Protein 1B9O (pdb70)

Sequence (123 aa):
KQFTKCELSQLLKDIDGYGGIALPELICTMFHTSGYDTQAIVENDESTEYGLFQISNKLWCKSSQVPQSRNICDISCDKFLDDDITDDIMCAKKILDIKGIDYWLAHKALCTEKLEQWLCEKL

Structure (mmCIF, N/CA/C/O backbone):
data_1B9O
#
_entry.id   1B9O
#
_cell.length_a   33.190
_cell.length_b   49.550
_cell.length_c   64.200
_cell.angle_alpha   90.00
_cell.angle_beta   90.00
_cell.angle_gamma   90.00
#
_symmetry.space_group_name_H-M   'P 21 21 21'
#
loop_
_entity.id
_entity.type
_entity.pdbx_description
1 polymer 'PROTEIN (ALPHA-LACTALBUMIN)'
2 non-polymer 'CALCIUM ION'
3 water water
#
loop_
_atom_site.group_PDB
_atom_site.id
_atom_site.type_symbol
_atom_site.label_atom_id
_atom_site.label_alt_id
_atom_site.label_comp_id
_atom_site.label_asym_id
_atom_site.label_entity_id
_atom_site.label_seq_id
_atom_site.pdbx_PDB_ins_code
_atom_site.Cartn_x
_atom_site.Cartn_y
_atom_site.Cartn_z
_atom_site.occupancy
_atom_site.B_iso_or_equiv
_atom_site.auth_seq_id
_atom_site.auth_comp_id
_atom_site.auth_asym_id
_atom_site.auth_atom_id
_atom_site.pdbx_PDB_model_num
ATOM 1 N N . LYS A 1 1 ? 7.948 29.274 40.161 1.00 25.02 1 LYS A N 1
ATOM 2 C CA . LYS A 1 1 ? 7.192 28.350 40.986 1.00 24.40 1 LYS A CA 1
ATOM 3 C C . LYS A 1 1 ? 7.088 27.030 40.174 1.00 20.08 1 LYS A C 1
ATOM 4 O O . LYS A 1 1 ? 6.877 27.105 38.973 1.00 21.26 1 LYS A O 1
ATOM 10 N N . GLN A 1 2 ? 7.196 25.962 40.888 1.00 23.26 2 GLN A N 1
ATOM 11 C CA . GLN A 1 2 ? 7.089 24.609 40.244 1.00 24.96 2 GLN A CA 1
ATOM 12 C C . GLN A 1 2 ? 5.751 24.025 40.770 1.00 22.87 2 GLN A C 1
ATOM 13 O O . GLN A 1 2 ? 5.702 23.757 41.964 1.00 30.36 2 GLN A O 1
ATOM 24 N N . PHE A 1 3 ? 4.762 23.889 39.928 1.00 17.10 3 PHE A N 1
ATOM 25 C CA . PHE A 1 3 ? 3.456 23.373 40.344 1.00 17.12 3 PHE A CA 1
ATOM 26 C C . PHE A 1 3 ? 3.509 21.836 40.367 1.00 17.76 3 PHE A C 1
ATOM 27 O O . PHE A 1 3 ? 4.304 21.231 39.666 1.00 18.97 3 PHE A O 1
ATOM 35 N N . THR A 1 4 ? 2.611 21.254 41.110 1.00 18.70 4 THR A N 1
ATOM 36 C CA . THR A 1 4 ? 2.313 19.845 41.007 1.00 18.94 4 THR A CA 1
ATOM 37 C C . THR A 1 4 ? 1.179 19.675 39.983 1.00 18.72 4 THR A C 1
ATOM 38 O O . THR A 1 4 ? 0.470 20.597 39.628 1.00 18.74 4 THR A O 1
ATOM 42 N N . LYS A 1 5 ? 1.061 18.442 39.522 1.00 20.50 5 LYS A N 1
ATOM 43 C CA . LYS A 1 5 ? 0.010 18.097 38.613 1.00 20.58 5 LYS A CA 1
ATOM 44 C C . LYS A 1 5 ? -1.350 18.462 39.159 1.00 19.55 5 LYS A C 1
ATOM 45 O O . LYS A 1 5 ? -2.187 19.033 38.438 1.00 21.05 5 LYS A O 1
ATOM 51 N N . CYS A 1 6 ? -1.600 18.146 40.435 1.00 20.45 6 CYS A N 1
ATOM 52 C CA . CYS A 1 6 ? -2.945 18.436 40.978 1.00 21.17 6 CYS A CA 1
ATOM 53 C C . CYS A 1 6 ? -3.177 19.921 41.154 1.00 21.15 6 CYS A C 1
ATOM 54 O O . CYS A 1 6 ? -4.308 20.420 41.020 1.00 23.33 6 CYS A O 1
ATOM 57 N N . GLU A 1 7 ? -2.122 20.668 41.495 1.00 19.63 7 GLU A N 1
ATOM 58 C CA . GLU A 1 7 ? -2.278 22.113 41.583 1.00 21.93 7 GLU A CA 1
ATOM 59 C C . GLU A 1 7 ? -2.696 22.730 40.248 1.00 22.73 7 GLU A C 1
ATOM 60 O O . GLU A 1 7 ? -3.534 23.625 40.170 1.00 23.06 7 GLU A O 1
ATOM 71 N N . LEU A 1 8 ? -2.019 22.290 39.187 1.00 22.30 8 LEU A N 1
ATOM 72 C CA . LEU A 1 8 ? -2.336 22.909 37.868 1.00 26.86 8 LEU A CA 1
ATOM 73 C C . LEU A 1 8 ? -3.730 22.495 37.433 1.00 27.09 8 LEU A C 1
ATOM 74 O O . LEU A 1 8 ? -4.452 23.206 36.775 1.00 28.17 8 LEU A O 1
ATOM 79 N N . SER A 1 9 ? -4.077 21.212 37.758 1.00 26.90 9 SER A N 1
ATOM 80 C CA . SER A 1 9 ? -5.401 20.750 37.411 1.00 29.36 9 SER A CA 1
ATOM 81 C C . SER A 1 9 ? -6.480 21.640 37.987 1.00 29.57 9 SER A C 1
ATOM 82 O O . SER A 1 9 ? -7.437 21.957 37.298 1.00 34.96 9 SER A O 1
ATOM 87 N N . GLN A 1 10 ? -6.296 22.080 39.229 1.00 27.09 10 GLN A N 1
ATOM 88 C CA . GLN A 1 10 ? -7.242 23.010 39.845 1.00 28.37 10 GLN A CA 1
ATOM 89 C C . GLN A 1 10 ? -7.217 24.357 39.178 1.00 27.66 10 GLN A C 1
ATOM 90 O O . GLN A 1 10 ? -8.243 25.036 38.959 1.00 30.17 10 GLN A O 1
ATOM 96 N N . LEU A 1 11 ? -6.009 24.835 38.832 1.00 27.04 11 LEU A N 1
ATOM 97 C CA . LEU A 1 11 ? -5.954 26.151 38.229 1.00 28.15 11 LEU A CA 1
ATOM 98 C C . LEU A 1 11 ? -6.523 26.164 36.820 1.00 28.71 11 LEU A C 1
ATOM 99 O O . LEU A 1 11 ? -7.028 27.213 36.401 1.00 33.58 11 LEU A O 1
ATOM 104 N N . LEU A 1 12 ? -6.317 25.082 36.096 1.00 27.67 12 LEU A N 1
ATOM 105 C CA . LEU A 1 12 ? -6.683 25.035 34.693 1.00 28.18 12 LEU A CA 1
ATOM 106 C C . LEU A 1 12 ? -8.037 24.403 34.452 1.00 29.77 12 LEU A C 1
ATOM 107 O O . LEU A 1 12 ? -8.401 24.187 33.298 1.00 25.88 12 LEU A O 1
ATOM 112 N N . LYS A 1 13 ? -8.748 24.057 35.517 1.00 32.57 13 LYS A N 1
ATOM 113 C CA . LYS A 1 13 ? -9.994 23.307 35.361 1.00 37.20 13 LYS A CA 1
ATOM 114 C C . LYS A 1 13 ? -10.900 23.947 34.347 1.00 36.17 13 LYS A C 1
ATOM 115 O O . LYS A 1 13 ? -11.606 23.323 33.578 1.00 35.32 13 LYS A O 1
ATOM 121 N N . ASP A 1 14 ? -10.949 25.294 34.354 1.00 37.97 14 ASP A N 1
ATOM 122 C CA . ASP A 1 14 ? -11.934 25.941 33.500 1.00 38.62 14 ASP A CA 1
ATOM 123 C C . ASP A 1 14 ? -11.534 26.004 32.052 1.00 37.72 14 ASP A C 1
ATOM 124 O O . ASP A 1 14 ? -12.304 26.368 31.166 1.00 39.17 14 ASP A O 1
ATOM 129 N N . ILE A 1 15 ? -10.249 25.703 31.752 1.00 30.39 15 ILE A N 1
ATOM 130 C CA . ILE A 1 15 ? -9.878 25.703 30.365 1.00 31.19 15 ILE A CA 1
ATOM 131 C C . ILE A 1 15 ? -10.103 24.388 29.684 1.00 27.97 15 ILE A C 1
ATOM 132 O O . ILE A 1 15 ? -9.902 24.253 28.479 1.00 28.75 15 ILE A O 1
ATOM 137 N N . ASP A 1 16 ? -10.555 23.387 30.451 1.00 28.20 16 ASP A N 1
ATOM 138 C CA . ASP A 1 16 ? -10.851 22.075 29.857 1.00 29.92 16 ASP A CA 1
ATOM 139 C C . ASP A 1 16 ? -11.886 22.282 28.725 1.00 29.12 16 ASP A C 1
ATOM 140 O O . ASP A 1 16 ? -12.919 22.895 28.974 1.00 32.18 16 ASP A O 1
ATOM 145 N N . GLY A 1 17 ? -11.529 21.805 27.564 1.00 27.93 17 GLY A N 1
ATOM 146 C CA . GLY A 1 17 ? -12.264 21.811 26.339 1.00 29.95 17 GLY A CA 1
ATOM 147 C C . GLY A 1 17 ? -12.007 23.003 25.460 1.00 27.94 17 GLY A C 1
ATOM 148 O O . GLY A 1 17 ? -12.476 23.100 24.323 1.00 33.62 17 GLY A O 1
ATOM 149 N N . TYR A 1 18 ? -11.254 23.983 25.983 1.00 27.06 18 TYR A N 1
ATOM 150 C CA . TYR A 1 18 ? -10.979 25.166 25.162 1.00 25.74 18 TYR A CA 1
ATOM 151 C C . TYR A 1 18 ? -10.252 24.753 23.896 1.00 26.43 18 TYR A C 1
ATOM 152 O O . TYR A 1 18 ? -9.290 23.994 23.935 1.00 25.16 18 TYR A O 1
ATOM 161 N N . GLY A 1 19 ? -10.720 25.211 22.748 1.00 27.07 19 GLY A N 1
ATOM 162 C CA . GLY A 1 19 ? -10.112 24.808 21.493 1.00 30.37 19 GLY A CA 1
ATOM 163 C C . GLY A 1 19 ? -10.213 23.323 21.240 1.00 31.22 19 GLY A C 1
ATOM 164 O O . GLY A 1 19 ? -9.466 22.786 20.415 1.00 33.71 19 GLY A O 1
ATOM 165 N N . GLY A 1 20 ? -11.073 22.613 21.976 1.00 32.82 20 GLY A N 1
ATOM 166 C CA . GLY A 1 20 ? -11.243 21.183 21.778 1.00 30.97 20 GLY A CA 1
ATOM 167 C C . GLY A 1 20 ? -10.128 20.353 22.377 1.00 29.00 20 GLY A C 1
ATOM 168 O O . GLY A 1 20 ? -9.945 19.203 22.046 1.00 34.62 20 GLY A O 1
ATOM 169 N N . ILE A 1 21 ? -9.374 20.965 23.300 1.00 28.41 21 ILE A N 1
ATOM 170 C CA . ILE A 1 21 ? -8.325 20.225 23.995 1.00 27.51 21 ILE A CA 1
ATOM 171 C C . ILE A 1 21 ? -8.773 19.842 25.394 1.00 25.58 21 ILE A C 1
ATOM 172 O O . ILE A 1 21 ? -9.226 20.703 26.162 1.00 32.62 21 ILE A O 1
ATOM 177 N N . ALA A 1 22 ? -8.655 18.580 25.743 1.00 24.29 22 ALA A N 1
ATOM 178 C CA . ALA A 1 22 ? -9.033 18.092 27.070 1.00 23.45 22 ALA A CA 1
ATOM 179 C C . ALA A 1 22 ? -7.950 18.443 28.085 1.00 23.51 22 ALA A C 1
ATOM 180 O O . ALA A 1 22 ? -6.748 18.433 27.762 1.00 21.46 22 ALA A O 1
ATOM 182 N N . LEU A 1 23 ? -8.359 18.697 29.314 1.00 21.39 23 LEU A N 1
ATOM 183 C CA . LEU A 1 23 ? -7.449 19.017 30.387 1.00 19.96 23 LEU A CA 1
ATOM 184 C C . LEU A 1 23 ? -6.265 18.112 30.485 1.00 19.24 23 LEU A C 1
ATOM 185 O O . LEU A 1 23 ? -5.100 18.523 30.550 1.00 18.60 23 LEU A O 1
ATOM 190 N N . PRO A 1 24 ? -6.459 16.772 30.482 1.00 19.19 24 PRO A N 1
ATOM 191 C CA . PRO A 1 24 ? -5.299 15.891 30.590 1.00 18.13 24 PRO A CA 1
ATOM 192 C C . PRO A 1 24 ? -4.301 16.054 29.487 1.00 17.17 24 PRO A C 1
ATOM 193 O O . PRO A 1 24 ? -3.093 15.914 29.660 1.00 16.99 24 PRO A O 1
ATOM 197 N N . GLU A 1 25 ? -4.817 16.336 28.282 1.00 17.55 25 GLU A N 1
ATOM 198 C CA . GLU A 1 25 ? -3.904 16.554 27.155 1.00 16.84 25 GLU A CA 1
ATOM 199 C C . G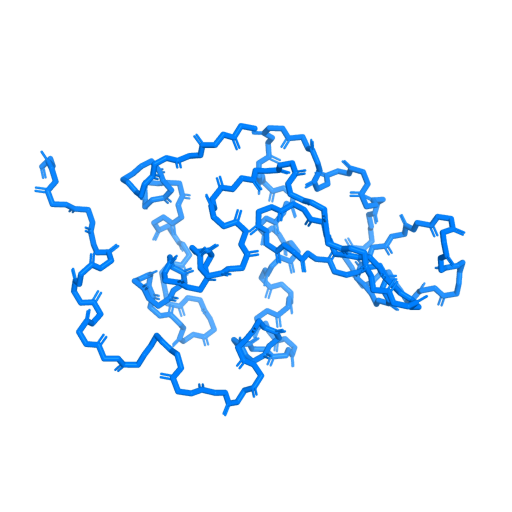LU A 1 25 ? -3.049 17.781 27.402 1.00 16.58 25 GLU A C 1
ATOM 200 O O . GLU A 1 25 ? -1.836 17.806 27.069 1.00 16.78 25 GLU A O 1
ATOM 206 N N . LEU A 1 26 ? -3.648 18.836 27.948 1.00 16.28 26 LEU A N 1
ATOM 207 C CA . LEU A 1 26 ? -2.897 20.073 28.214 1.00 16.66 26 LEU A CA 1
ATOM 208 C C . LEU A 1 26 ? -1.860 19.890 29.311 1.00 15.94 26 LEU A C 1
ATOM 209 O O . LEU A 1 26 ? -0.746 20.374 29.269 1.00 15.74 26 LEU A O 1
ATOM 214 N N . ILE A 1 27 ? -2.252 19.137 30.356 1.00 14.76 27 ILE A N 1
ATOM 215 C CA . ILE A 1 27 ? -1.317 18.889 31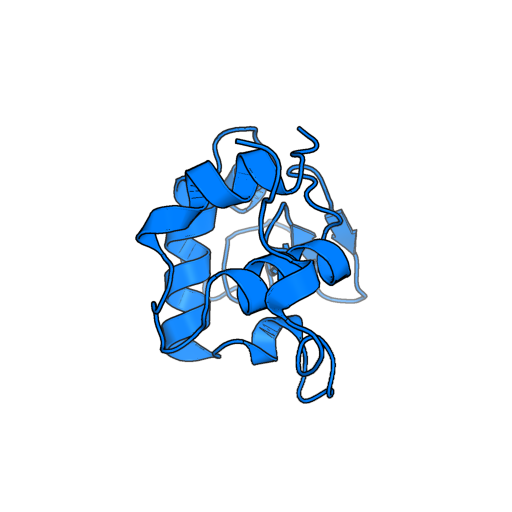.449 1.00 15.19 27 ILE A CA 1
ATOM 216 C C . ILE A 1 27 ? -0.130 18.062 30.968 1.00 13.90 27 ILE A C 1
ATOM 217 O O . ILE A 1 27 ? 1.014 18.364 31.259 1.00 14.36 27 ILE A O 1
ATOM 226 N N . CYS A 1 28 ? -0.426 17.047 30.175 1.00 13.92 28 CYS A N 1
ATOM 227 C CA . CYS A 1 28 ? 0.612 16.288 29.518 1.00 14.10 28 CYS A CA 1
ATOM 228 C C . CYS A 1 28 ? 1.573 17.192 28.759 1.00 13.28 28 CYS A C 1
ATOM 229 O O . CYS A 1 28 ? 2.787 17.069 28.822 1.00 13.99 28 CYS A O 1
ATOM 232 N N . THR A 1 29 ? 0.989 18.079 27.959 1.00 13.42 29 THR A N 1
ATOM 233 C CA . THR A 1 29 ? 1.758 18.988 27.137 1.00 14.92 29 THR A CA 1
ATOM 234 C C . THR A 1 29 ? 2.663 19.862 27.983 1.00 14.60 29 THR A C 1
ATOM 235 O O . THR A 1 29 ? 3.855 20.057 27.690 1.00 15.86 29 THR A O 1
ATOM 239 N N . MET A 1 30 ? 2.131 20.400 29.089 1.00 15.00 30 MET A N 1
ATOM 240 C CA . MET A 1 30 ? 2.926 21.261 29.948 1.00 14.62 30 MET A CA 1
ATOM 241 C C . MET A 1 30 ? 4.072 20.519 30.607 1.00 14.24 30 MET A C 1
ATOM 242 O O . MET A 1 30 ? 5.164 21.040 30.797 1.00 16.49 30 MET A O 1
ATOM 251 N N . PHE A 1 31 ? 3.795 19.254 30.993 1.00 13.57 31 PHE A N 1
ATOM 252 C CA . PHE A 1 31 ? 4.870 18.477 31.591 1.00 13.58 31 PHE A CA 1
ATOM 253 C C . PHE A 1 31 ? 6.034 18.346 30.649 1.00 13.94 31 PHE A C 1
ATOM 254 O O . PHE A 1 31 ? 7.193 18.544 30.989 1.00 15.35 31 PHE A O 1
ATOM 262 N N . HIS A 1 32 ? 5.728 17.935 29.411 1.00 14.72 32 HIS A N 1
ATOM 263 C CA . HIS A 1 32 ? 6.764 17.760 28.421 1.00 16.08 32 HIS A CA 1
ATOM 264 C C . HIS A 1 32 ? 7.547 19.007 28.096 1.00 17.83 32 HIS A C 1
ATOM 265 O O . HIS A 1 32 ? 8.721 18.960 27.749 1.00 25.47 32 HIS A O 1
ATOM 272 N N . THR A 1 33 ? 6.891 20.157 28.173 1.00 16.56 33 THR A N 1
ATOM 273 C CA . THR A 1 33 ? 7.523 21.363 27.677 1.00 18.81 33 THR A CA 1
ATOM 274 C C . THR A 1 33 ? 8.144 22.219 28.733 1.00 17.66 33 THR A C 1
ATOM 275 O O . THR A 1 33 ? 9.183 22.803 28.482 1.00 20.81 33 THR A O 1
ATOM 279 N N . SER A 1 34 ? 7.531 22.384 29.887 1.00 15.03 34 SER A N 1
ATOM 280 C CA . SER A 1 34 ? 8.123 23.180 30.915 1.00 14.89 34 SER A CA 1
ATOM 281 C C . SER A 1 34 ? 8.334 22.436 32.215 1.00 14.35 34 SER A C 1
ATOM 282 O O . SER A 1 34 ? 8.889 23.015 33.135 1.00 14.99 34 SER A O 1
ATOM 285 N N . GLY A 1 35 ? 7.847 21.216 32.329 1.00 14.92 35 GLY A N 1
ATOM 286 C CA . GLY A 1 35 ? 7.926 20.518 33.613 1.00 16.28 35 GLY A CA 1
ATOM 287 C C . GLY A 1 35 ? 7.137 21.239 34.710 1.00 14.84 35 GLY A C 1
ATOM 288 O O . GLY A 1 35 ? 7.450 21.046 35.882 1.00 18.29 35 GLY A O 1
ATOM 289 N N . TYR A 1 36 ? 6.151 22.026 34.348 1.00 13.98 36 TYR A N 1
ATOM 290 C CA . TYR A 1 36 ? 5.273 22.739 35.261 1.00 13.85 36 TYR A CA 1
ATOM 291 C C . TYR A 1 36 ? 5.994 23.892 35.972 1.00 14.59 36 TYR A C 1
ATOM 292 O O . TYR A 1 36 ? 5.564 24.304 37.050 1.00 15.99 36 TYR A O 1
ATOM 301 N N . ASP A 1 37 ? 7.023 24.427 35.369 1.00 14.53 37 ASP A N 1
ATOM 302 C CA . ASP A 1 37 ? 7.824 25.480 36.017 1.00 14.18 37 ASP A CA 1
ATOM 303 C C . ASP A 1 37 ? 7.571 26.832 35.333 1.00 14.36 37 ASP A C 1
ATOM 304 O O . ASP A 1 37 ? 7.758 26.998 34.153 1.00 14.95 37 ASP A O 1
ATOM 309 N N . THR A 1 38 ? 7.118 27.803 36.149 1.00 13.17 38 THR A N 1
ATOM 310 C CA . THR A 1 38 ? 6.802 29.104 35.674 1.00 14.28 38 THR A CA 1
ATOM 311 C C . THR A 1 38 ? 8.017 29.877 35.205 1.00 14.20 38 THR A C 1
ATOM 312 O O . THR A 1 38 ? 7.840 30.911 34.530 1.00 16.03 38 THR A O 1
ATOM 316 N N . GLN A 1 39 ? 9.193 29.491 35.616 1.00 14.41 39 GLN A N 1
ATOM 317 C CA . GLN A 1 39 ? 10.432 30.174 35.317 1.00 16.67 39 GLN A CA 1
ATOM 318 C C . GLN A 1 39 ? 11.240 29.522 34.236 1.00 15.40 39 GLN A C 1
ATOM 319 O O . GLN A 1 39 ? 12.393 29.858 33.999 1.00 18.25 39 GLN A O 1
ATOM 330 N N . ALA A 1 40 ? 10.661 28.527 33.566 1.00 15.01 40 ALA A N 1
ATOM 331 C CA . ALA A 1 40 ? 11.401 27.822 32.532 1.00 15.32 40 ALA A CA 1
ATOM 332 C C . ALA A 1 40 ? 11.744 28.776 31.377 1.00 15.39 40 ALA A C 1
ATOM 333 O O . ALA A 1 40 ? 10.906 29.533 30.911 1.00 15.67 40 ALA A O 1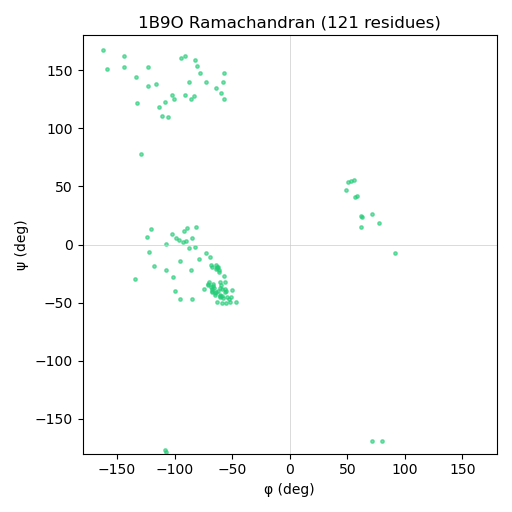
ATOM 335 N N . ILE A 1 41 ? 13.001 28.698 30.927 1.00 16.97 41 ILE A N 1
ATOM 336 C CA . ILE A 1 41 ? 13.403 29.495 29.777 1.00 18.66 41 ILE A CA 1
ATOM 337 C C . ILE A 1 41 ? 14.175 28.561 28.818 1.00 18.87 41 ILE A C 1
ATOM 338 O O . ILE A 1 41 ? 15.141 27.929 29.298 1.00 23.64 41 ILE A O 1
ATOM 343 N N . VAL A 1 42 ? 13.740 28.423 27.604 1.00 17.86 42 VAL A N 1
ATOM 344 C CA . VAL A 1 42 ? 14.428 27.611 26.595 1.00 18.57 42 VAL A CA 1
ATOM 345 C C . VAL A 1 42 ? 14.940 28.557 25.511 1.00 18.35 42 VAL A C 1
ATOM 346 O O . VAL A 1 42 ? 14.117 29.262 24.888 1.00 17.34 42 VAL A O 1
ATOM 350 N N . GLU A 1 43 ? 16.246 28.619 25.315 1.00 24.92 43 GLU A N 1
ATOM 351 C CA . GLU A 1 43 ? 16.817 29.516 24.342 1.00 27.22 43 GLU A CA 1
ATOM 352 C C . GLU A 1 43 ? 17.169 28.741 23.061 1.00 29.66 43 GLU A C 1
ATOM 353 O O . GLU A 1 43 ? 17.846 27.734 23.117 1.00 31.83 43 GLU A O 1
ATOM 359 N N . ASN A 1 44 ? 16.621 29.259 21.976 1.00 33.48 44 ASN A N 1
ATOM 360 C CA . ASN A 1 44 ? 16.928 28.627 20.674 1.00 40.56 44 ASN A CA 1
ATOM 361 C C . ASN A 1 44 ? 17.846 29.612 19.950 1.00 41.46 44 ASN A C 1
ATOM 362 O O . ASN A 1 44 ? 18.179 30.634 20.577 1.00 36.04 44 ASN A O 1
ATOM 367 N N . ASP A 1 45 ? 18.203 29.318 18.745 1.00 41.02 45 ASP A N 1
ATOM 368 C CA . ASP A 1 45 ? 19.066 30.153 17.923 1.00 40.42 45 ASP A CA 1
ATOM 369 C C . ASP A 1 45 ? 18.542 31.584 17.783 1.00 35.48 45 ASP A C 1
ATOM 370 O O . ASP A 1 45 ? 19.298 32.557 17.943 1.00 48.44 45 ASP A O 1
ATOM 375 N N . GLU A 1 46 ? 17.288 31.704 17.430 1.00 31.69 46 GLU A N 1
ATOM 376 C CA . GLU A 1 46 ? 16.712 32.958 16.954 1.00 30.89 46 GLU A CA 1
ATOM 377 C C . GLU A 1 46 ? 15.505 33.383 17.782 1.00 28.87 46 GLU A C 1
ATOM 378 O O . GLU A 1 46 ? 14.765 34.305 17.414 1.00 30.58 46 GLU A O 1
ATOM 384 N N . SER A 1 47 ? 15.232 32.669 18.862 1.00 23.40 47 SER A N 1
ATOM 385 C CA . SER A 1 47 ? 14.075 33.013 19.676 1.00 19.49 47 SER A CA 1
ATOM 386 C C . SER A 1 47 ? 14.264 32.327 21.056 1.00 17.34 47 SER A C 1
ATOM 387 O O . SER A 1 47 ? 15.157 31.511 21.226 1.00 19.07 47 SER A O 1
ATOM 390 N N . THR A 1 48 ? 13.422 32.772 21.972 1.00 14.70 48 THR A N 1
ATOM 391 C CA . THR A 1 48 ? 13.425 32.221 23.329 1.00 14.32 48 THR A CA 1
ATOM 392 C C . THR A 1 48 ? 11.956 31.956 23.685 1.00 13.45 48 THR A C 1
ATOM 393 O O . THR A 1 48 ? 11.069 32.703 23.309 1.00 14.78 48 THR A O 1
ATOM 397 N N . GLU A 1 49 ? 11.722 30.877 24.427 1.00 13.72 49 GLU A N 1
ATOM 398 C CA . GLU A 1 49 ? 10.411 30.536 24.925 1.00 13.93 49 GLU A CA 1
ATOM 399 C C . GLU A 1 49 ? 10.414 30.585 26.470 1.00 13.49 49 GLU A C 1
ATOM 400 O O . GLU A 1 49 ? 11.356 30.200 27.117 1.00 14.69 49 GLU A O 1
ATOM 406 N N . TYR A 1 50 ? 9.318 31.162 26.983 1.00 12.71 50 TYR A N 1
ATOM 407 C CA . TYR A 1 50 ? 9.244 31.568 28.350 1.00 11.49 50 TYR A CA 1
ATOM 408 C C . TYR A 1 50 ? 8.104 30.954 29.132 1.00 11.79 50 TYR A C 1
ATOM 409 O O . TYR A 1 50 ? 6.945 31.020 28.701 1.00 12.33 50 TYR A O 1
ATOM 418 N N . GLY A 1 51 ? 8.392 30.522 30.354 1.00 11.79 51 GLY A N 1
ATOM 419 C CA . GLY A 1 51 ? 7.399 30.223 31.323 1.00 11.65 51 GLY A CA 1
ATOM 420 C C . GLY A 1 51 ? 6.741 28.871 31.173 1.00 12.44 51 GLY A C 1
ATOM 421 O O . GLY A 1 51 ? 7.149 28.010 30.393 1.00 12.56 51 GLY A O 1
ATOM 422 N N . LEU A 1 52 ? 5.666 28.706 31.950 1.00 12.37 52 LEU A N 1
ATOM 423 C CA . LEU A 1 52 ? 4.933 27.451 32.040 1.00 13.15 52 LEU A CA 1
ATOM 424 C C . LEU A 1 52 ? 4.466 26.965 30.669 1.00 12.17 52 LEU A C 1
ATOM 425 O O . LEU A 1 52 ? 4.439 25.755 30.414 1.00 13.90 52 LEU A O 1
ATOM 430 N N . PHE A 1 53 ? 4.015 27.899 29.835 1.00 11.91 53 PHE A N 1
ATOM 431 C CA . PHE A 1 53 ? 3.499 27.584 28.522 1.00 12.78 53 PHE A CA 1
ATOM 432 C C . PHE A 1 53 ? 4.536 27.803 27.431 1.00 12.85 53 PHE A C 1
ATOM 433 O O . PHE A 1 53 ? 4.203 27.636 26.261 1.00 15.13 53 PHE A O 1
ATOM 441 N N . GLN A 1 54 ? 5.781 28.120 27.762 1.00 13.19 54 GLN A N 1
ATOM 442 C CA . GLN A 1 54 ? 6.827 28.199 26.769 1.00 13.68 54 GLN A CA 1
ATOM 443 C C . GLN A 1 54 ? 6.429 29.049 25.593 1.00 13.45 54 GLN A C 1
ATOM 444 O O . GLN A 1 54 ? 6.496 28.623 24.423 1.00 14.35 54 GLN A O 1
ATOM 450 N N . ILE A 1 55 ? 6.008 30.262 25.895 1.00 12.63 55 ILE A N 1
ATOM 451 C CA . ILE A 1 55 ? 5.542 31.216 24.911 1.00 12.68 55 ILE A CA 1
ATOM 452 C C . ILE A 1 55 ? 6.704 31.955 24.272 1.00 12.54 55 ILE A C 1
ATOM 453 O O . ILE A 1 55 ? 7.600 32.421 24.939 1.00 13.28 55 ILE A O 1
ATOM 458 N N . SER A 1 56 ? 6.725 31.944 22.937 1.00 13.56 56 SER A N 1
ATOM 459 C CA . SER A 1 56 ? 7.849 32.422 22.173 1.00 13.93 56 SER A CA 1
ATOM 460 C C . SER A 1 56 ? 7.827 33.908 21.874 1.00 13.86 56 SER A C 1
ATOM 461 O O . SER A 1 56 ? 6.823 34.458 21.474 1.00 15.31 56 SER A O 1
ATOM 464 N N . ASN A 1 57 ? 9.007 34.515 21.965 1.00 13.65 57 ASN A N 1
ATOM 465 C CA . ASN A 1 57 ? 9.186 35.887 21.579 1.00 14.93 57 ASN A CA 1
ATOM 466 C C . ASN A 1 57 ? 9.164 36.093 20.073 1.00 15.15 57 ASN A C 1
ATOM 467 O O . ASN A 1 57 ? 9.135 37.230 19.624 1.00 17.29 57 ASN A O 1
ATOM 472 N N . LYS A 1 58 ? 9.135 35.022 19.291 1.00 15.47 58 LYS A N 1
ATOM 473 C CA . LYS A 1 58 ? 9.150 35.212 17.843 1.00 20.96 58 LYS A CA 1
ATOM 474 C C . LYS A 1 58 ? 7.887 35.865 17.360 1.00 20.68 58 LYS A C 1
ATOM 475 O O . LYS A 1 58 ? 7.880 36.553 16.337 1.00 23.15 58 LYS A O 1
ATOM 481 N N . LEU A 1 59 ? 6.770 35.560 18.006 1.00 19.95 59 LEU A N 1
ATOM 482 C CA . LEU A 1 59 ? 5.468 36.021 17.555 1.00 17.94 59 LEU A CA 1
ATOM 483 C C . LEU A 1 59 ? 4.581 36.577 18.656 1.00 17.98 59 LEU A C 1
ATOM 484 O O . LEU A 1 59 ? 3.666 37.370 18.397 1.00 18.86 59 LEU A O 1
ATOM 489 N N . TRP A 1 60 ? 4.729 36.088 19.904 1.00 15.01 60 TRP A N 1
ATOM 490 C CA . TRP A 1 60 ? 3.685 36.206 20.862 1.00 13.71 60 TRP A CA 1
ATOM 491 C C . TRP A 1 60 ? 3.809 37.291 21.898 1.00 13.83 60 TRP A C 1
ATOM 492 O O . TRP A 1 60 ? 2.815 37.739 22.461 1.00 14.87 60 TRP A O 1
ATOM 503 N N . CYS A 1 61 ? 5.053 37.657 22.227 1.00 14.09 61 CYS A N 1
ATOM 504 C CA . CYS A 1 61 ? 5.304 38.655 23.251 1.00 13.84 61 CYS A CA 1
ATOM 505 C C . CYS A 1 61 ? 6.529 39.498 22.859 1.00 13.83 61 CYS A C 1
ATOM 506 O O . CYS A 1 61 ? 7.280 39.105 21.974 1.00 16.10 61 CYS A O 1
ATOM 509 N N . LYS A 1 62 ? 6.639 40.633 23.499 1.00 13.87 62 LYS A N 1
ATOM 510 C CA . LYS A 1 62 ? 7.702 41.593 23.200 1.00 15.44 62 LYS A CA 1
ATOM 511 C C . LYS A 1 62 ? 8.933 41.331 24.083 1.00 14.48 62 LYS A C 1
ATOM 512 O O . LYS A 1 62 ? 8.848 41.332 25.301 1.00 15.16 62 LYS A O 1
ATOM 523 N N . SER A 1 63 ? 10.073 41.220 23.428 1.00 16.51 63 SER A N 1
ATOM 524 C CA . SER A 1 63 ? 11.372 41.020 24.057 1.00 14.99 63 SER A CA 1
ATOM 525 C C . SER A 1 63 ? 12.405 41.807 23.229 1.00 15.44 63 SER A C 1
ATOM 526 O O . SER A 1 63 ? 12.237 41.944 22.012 1.00 19.98 63 SER A O 1
ATOM 531 N N . SER A 1 64 ? 13.469 42.232 23.864 1.00 13.92 64 SER A N 1
ATOM 532 C CA . SER A 1 64 ? 14.517 42.938 23.136 1.00 14.51 64 SER A CA 1
ATOM 533 C C . SER A 1 64 ? 15.261 42.031 22.175 1.00 15.61 64 SER A C 1
ATOM 534 O O . SER A 1 64 ? 15.992 42.506 21.327 1.00 17.93 64 SER A O 1
ATOM 537 N N . GLN A 1 65 ? 15.171 40.699 22.332 1.00 14.48 65 GLN A N 1
ATOM 538 C CA . GLN A 1 65 ? 15.861 39.802 21.432 1.00 15.83 65 GLN A CA 1
ATOM 539 C C . GLN A 1 65 ? 15.314 39.844 20.014 1.00 18.14 65 GLN A C 1
ATOM 540 O O . GLN A 1 65 ? 15.996 39.591 19.026 1.00 21.01 65 GLN A O 1
ATOM 546 N N . VAL A 1 66 ? 13.989 40.024 19.906 1.00 17.96 66 VAL A N 1
ATOM 547 C CA . VAL A 1 66 ? 13.293 39.990 18.643 1.00 19.54 66 VAL A CA 1
ATOM 548 C C . VAL A 1 66 ? 12.417 41.244 18.521 1.00 20.07 66 VAL A C 1
ATOM 549 O O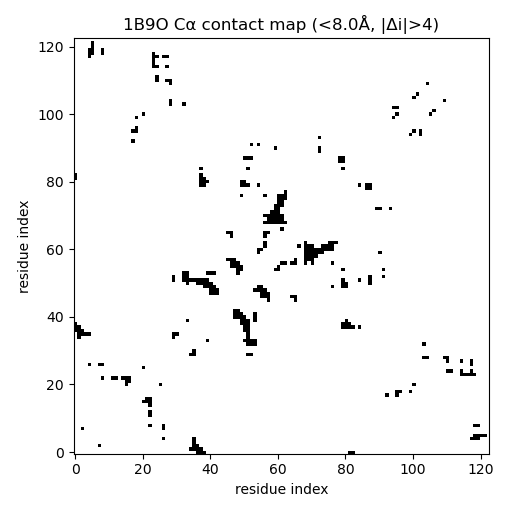 . VAL A 1 66 ? 11.194 41.172 18.784 1.00 21.74 66 VAL A O 1
ATOM 553 N N . PRO A 1 67 ? 13.044 42.365 18.196 1.00 24.79 67 PRO A N 1
ATOM 554 C CA . PRO A 1 67 ? 12.396 43.664 18.135 1.00 29.07 67 PRO A CA 1
ATOM 555 C C . PRO A 1 67 ? 11.185 43.739 17.211 1.00 29.19 67 PRO A C 1
ATOM 556 O O . PRO A 1 67 ? 10.254 44.494 17.498 1.00 37.78 67 PRO A O 1
ATOM 560 N N . GLN A 1 68 ? 11.238 42.957 16.148 1.00 35.32 68 GLN A N 1
ATOM 561 C CA . GLN A 1 68 ? 10.219 42.916 15.121 1.00 36.79 68 GLN A CA 1
ATOM 562 C C . GLN A 1 68 ? 9.074 41.999 15.425 1.00 33.70 68 GLN A C 1
ATOM 563 O O . GLN A 1 68 ? 8.189 41.771 14.575 1.00 41.59 68 GLN A O 1
ATOM 569 N N . SER A 1 69 ? 9.028 41.404 16.616 1.00 28.99 69 SER A N 1
ATOM 570 C CA . SER A 1 69 ? 7.977 40.432 16.894 1.00 26.87 69 SER A CA 1
ATOM 571 C C . SER A 1 69 ? 6.596 41.096 16.711 1.00 23.33 69 SER A C 1
ATOM 572 O O . SER A 1 69 ? 6.382 42.200 17.156 1.00 24.63 69 SER A O 1
ATOM 575 N N . ARG A 1 70 ? 5.680 40.343 16.120 1.00 20.95 70 ARG A N 1
ATOM 576 C CA . ARG A 1 70 ? 4.284 40.712 16.046 1.00 21.11 70 ARG A CA 1
ATOM 577 C C . ARG A 1 70 ? 3.622 40.951 17.382 1.00 21.44 70 ARG A C 1
ATOM 578 O O . ARG A 1 70 ? 2.652 41.709 17.535 1.00 24.83 70 ARG A O 1
ATOM 586 N N . ASN A 1 71 ? 4.095 40.336 18.430 1.00 20.71 71 ASN A N 1
ATOM 587 C CA . ASN A 1 71 ? 3.557 40.559 19.778 1.00 17.08 71 ASN A CA 1
ATOM 588 C C . ASN A 1 71 ? 2.051 40.366 19.835 1.00 16.59 71 ASN A C 1
ATOM 589 O O . ASN A 1 71 ? 1.281 41.202 20.258 1.00 17.73 71 ASN A O 1
ATOM 594 N N . ILE A 1 72 ? 1.609 39.199 19.383 1.00 15.88 72 ILE A N 1
ATOM 595 C CA . ILE A 1 72 ? 0.195 38.874 19.321 1.00 16.69 72 ILE A CA 1
ATOM 596 C C . ILE A 1 72 ? -0.524 38.983 20.637 1.00 16.39 72 ILE A C 1
ATOM 597 O O . ILE A 1 72 ? -1.677 39.452 20.684 1.00 18.56 72 ILE A O 1
ATOM 606 N N . CYS A 1 73 ? 0.094 38.587 21.746 1.00 14.73 73 CYS A N 1
ATOM 607 C CA . CYS A 1 73 ? -0.549 38.696 23.040 1.00 14.63 73 CYS A CA 1
ATOM 608 C C . CYS A 1 73 ? -0.456 40.068 23.682 1.00 15.21 73 CYS A C 1
ATOM 609 O O . CYS A 1 73 ? -1.001 40.271 24.753 1.00 18.23 73 CYS A O 1
ATOM 612 N N . ASP A 1 74 ? 0.227 40.992 23.039 1.00 15.81 74 ASP A N 1
ATOM 613 C CA . ASP A 1 74 ? 0.323 42.395 23.377 1.00 15.98 74 ASP A CA 1
ATOM 614 C C . ASP A 1 74 ? 0.827 42.559 24.803 1.00 15.80 74 ASP A C 1
ATOM 615 O O . ASP A 1 74 ? 0.202 43.164 25.641 1.00 18.64 74 ASP A O 1
ATOM 620 N N . ILE A 1 75 ? 1.979 41.967 25.060 1.00 15.63 75 ILE A N 1
ATOM 621 C CA . ILE A 1 75 ? 2.495 41.928 26.432 1.00 14.77 75 ILE A CA 1
ATOM 622 C C . ILE A 1 75 ? 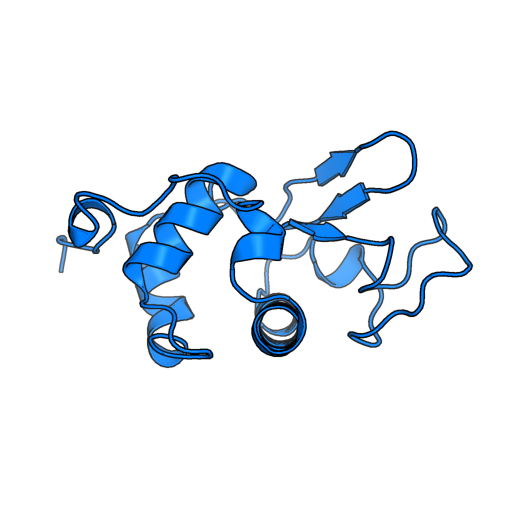3.984 41.695 26.379 1.00 14.77 75 ILE A C 1
ATOM 623 O O . ILE A 1 75 ? 4.501 41.060 25.462 1.00 16.14 75 ILE A O 1
ATOM 628 N N . SER A 1 76 ? 4.686 42.194 27.375 1.00 14.30 76 SER A N 1
ATOM 629 C CA . SER A 1 76 ? 6.112 41.942 27.515 1.00 14.10 7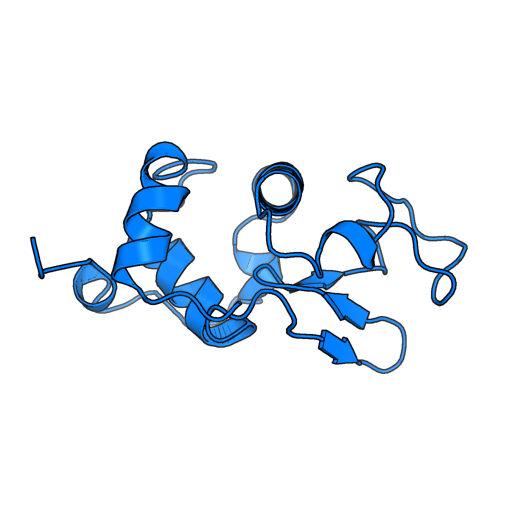6 SER A CA 1
ATOM 630 C C . SER A 1 76 ? 6.337 40.523 27.961 1.00 12.11 76 SER A C 1
ATOM 631 O O . SER A 1 76 ? 5.662 40.012 28.856 1.00 13.22 76 SER A O 1
ATOM 636 N N . CYS A 1 77 ? 7.350 39.889 27.413 1.00 12.34 77 CYS A N 1
ATOM 637 C CA . CYS A 1 77 ? 7.600 38.497 27.732 1.00 12.41 77 CYS A CA 1
ATOM 638 C C . CYS A 1 77 ? 7.960 38.261 29.193 1.00 10.87 77 CYS A C 1
ATOM 639 O O . CYS A 1 77 ? 7.795 37.136 29.675 1.00 12.18 77 CYS A O 1
ATOM 642 N N . ASP A 1 78 ? 8.425 39.267 29.907 1.00 11.44 78 ASP A N 1
ATOM 643 C CA . ASP A 1 78 ? 8.776 39.082 31.299 1.00 12.28 78 ASP A CA 1
ATOM 644 C C . ASP A 1 78 ? 7.594 38.665 32.146 1.00 12.53 78 ASP A C 1
ATOM 645 O O . ASP A 1 78 ? 7.757 38.039 33.187 1.00 13.06 78 ASP A O 1
ATOM 650 N N . LYS A 1 79 ? 6.388 38.997 31.680 1.00 11.21 79 LYS A N 1
ATOM 651 C CA . LYS A 1 79 ? 5.180 38.632 32.399 1.00 12.06 79 LYS A CA 1
ATOM 652 C C . LYS A 1 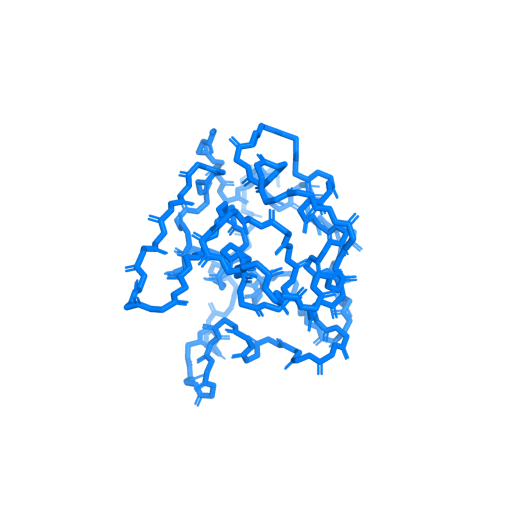79 ? 4.985 37.143 32.479 1.00 11.63 79 LYS A C 1
ATOM 653 O O . LYS A 1 79 ? 4.191 36.659 33.286 1.00 13.61 79 LYS A O 1
ATOM 659 N N . PHE A 1 80 ? 5.677 36.387 31.632 1.00 11.27 80 PHE A N 1
ATOM 660 C CA . PHE A 1 80 ? 5.584 34.934 31.615 1.00 11.08 80 PHE A CA 1
ATOM 661 C C . PHE A 1 80 ? 6.617 34.258 32.502 1.00 11.93 80 PHE A C 1
ATOM 662 O O . PHE A 1 80 ? 6.724 33.032 32.456 1.00 14.37 80 PHE A O 1
ATOM 670 N N . LEU A 1 81 ? 7.292 35.044 33.336 1.00 12.38 81 LEU A N 1
ATOM 671 C CA . LEU A 1 81 ? 8.317 34.503 34.232 1.00 12.81 81 LEU A CA 1
ATOM 672 C C . LEU A 1 81 ? 8.004 34.753 35.700 1.00 14.53 81 LEU A C 1
ATOM 673 O O . LEU A 1 81 ? 8.850 34.606 36.560 1.00 20.54 81 LEU A O 1
ATOM 678 N N . ASP A 1 82 ? 6.792 35.149 35.990 1.00 16.26 82 ASP A N 1
ATOM 679 C CA . ASP A 1 82 ? 6.364 35.406 37.353 1.00 16.25 82 ASP A CA 1
ATOM 680 C C . ASP A 1 82 ? 5.432 34.306 37.825 1.00 15.04 82 ASP A C 1
ATOM 681 O O . ASP A 1 82 ? 5.266 33.285 37.182 1.00 17.26 82 ASP A O 1
ATOM 686 N N . ASP A 1 83 ? 4.946 34.432 39.054 1.00 17.25 83 ASP A N 1
ATOM 687 C CA . ASP A 1 83 ? 4.183 33.383 39.681 1.00 18.59 83 ASP A CA 1
ATOM 688 C C . ASP A 1 83 ? 2.699 33.484 39.419 1.00 16.03 83 ASP A C 1
ATOM 689 O O . ASP A 1 83 ? 1.937 32.663 39.976 1.00 19.55 83 ASP A O 1
ATOM 694 N N . ASP A 1 84 ? 2.291 34.456 38.625 1.00 14.31 84 ASP A N 1
ATOM 695 C CA . ASP A 1 84 ? 0.849 34.631 38.326 1.00 13.30 84 ASP A CA 1
ATOM 696 C C . ASP A 1 84 ? 0.658 34.129 36.881 1.00 12.27 84 ASP A C 1
ATOM 697 O O . ASP A 1 84 ? 1.111 34.801 35.942 1.00 13.62 84 ASP A O 1
ATOM 702 N N . ILE A 1 85 ? -0.004 33.004 36.706 1.00 11.83 85 ILE A N 1
ATOM 703 C CA . ILE A 1 85 ? -0.171 32.439 35.374 1.00 11.75 85 ILE A CA 1
ATOM 704 C C . ILE A 1 85 ? -1.404 32.931 34.680 1.00 12.24 85 ILE A C 1
ATOM 705 O O . ILE A 1 85 ? -1.720 32.463 33.583 1.00 13.25 85 ILE A O 1
ATOM 710 N N . THR A 1 86 ? -2.032 34.002 35.199 1.00 12.02 86 THR A N 1
ATOM 711 C CA . THR A 1 86 ? -3.234 34.535 34.566 1.00 11.11 86 THR A CA 1
ATOM 712 C C . THR A 1 86 ? -2.991 35.060 33.168 1.00 11.65 86 THR A C 1
ATOM 713 O O . THR A 1 86 ? -3.721 34.736 32.234 1.00 12.44 86 THR A O 1
ATOM 717 N N . ASP A 1 87 ? -1.969 35.891 33.014 1.00 11.03 87 ASP A N 1
ATOM 718 C CA . ASP A 1 87 ? -1.642 36.424 31.718 1.00 11.72 87 ASP A CA 1
ATOM 719 C C . ASP A 1 87 ? -1.071 35.342 30.808 1.00 11.30 87 ASP A C 1
ATOM 720 O O . ASP A 1 87 ? -1.327 35.348 29.588 1.00 12.72 87 ASP A O 1
ATOM 725 N N . ASP A 1 88 ? -0.362 34.373 31.369 1.00 11.02 88 ASP A N 1
ATOM 726 C CA . ASP A 1 88 ? 0.114 33.233 30.603 1.00 11.61 88 ASP A CA 1
ATOM 727 C C . ASP A 1 88 ? -1.055 32.486 29.958 1.00 11.37 88 ASP A C 1
ATOM 728 O O . ASP A 1 88 ? -0.994 32.095 28.793 1.00 12.58 88 ASP A O 1
ATOM 733 N N . ILE A 1 89 ? -2.088 32.264 30.765 1.00 12.13 89 ILE A N 1
ATOM 734 C CA . ILE A 1 89 ? -3.260 31.559 30.278 1.00 11.51 89 ILE A CA 1
ATOM 735 C C . ILE A 1 89 ? -3.965 32.350 29.193 1.00 12.18 89 ILE A C 1
ATOM 736 O O . ILE A 1 89 ? -4.378 31.802 28.174 1.00 12.84 89 ILE A O 1
ATOM 741 N N . MET A 1 90 ? -4.084 33.658 29.390 1.00 11.98 90 MET A N 1
ATOM 742 C CA . MET A 1 90 ? -4.685 34.517 28.369 1.00 12.83 90 MET A CA 1
ATOM 743 C C . MET A 1 90 ? -3.994 34.282 27.038 1.00 12.57 90 MET A C 1
ATOM 744 O O . MET A 1 90 ? -4.603 34.177 25.979 1.00 14.06 90 MET A O 1
ATOM 753 N N . CYS A 1 91 ? -2.651 34.265 27.064 1.00 12.45 91 CYS A N 1
ATOM 754 C CA . CYS A 1 91 ? -1.875 34.142 25.843 1.00 12.42 91 CYS A CA 1
ATOM 755 C C . CYS A 1 91 ? -1.912 32.740 25.281 1.00 11.99 91 CYS A C 1
ATOM 756 O O . CYS A 1 91 ? -2.070 32.545 24.064 1.00 14.18 91 CYS A O 1
ATOM 759 N N . ALA A 1 92 ? -1.875 31.744 26.157 1.00 12.42 92 ALA A N 1
ATOM 760 C CA . ALA A 1 92 ? -2.000 30.361 25.728 1.00 12.65 92 ALA A CA 1
ATOM 761 C C . ALA A 1 92 ? -3.320 30.129 24.992 1.00 13.21 92 ALA A C 1
ATOM 762 O O . ALA A 1 92 ? -3.373 29.344 24.061 1.00 14.01 92 ALA A O 1
ATOM 764 N N . LYS A 1 93 ? -4.390 30.769 25.456 1.00 13.64 93 LYS A N 1
ATOM 765 C CA . LYS A 1 93 ? -5.670 30.646 24.764 1.00 14.09 93 LYS A CA 1
ATOM 766 C C . LYS A 1 93 ? -5.609 31.181 23.346 1.00 14.45 93 LYS A C 1
ATOM 767 O O . LYS A 1 93 ? -6.152 30.566 22.409 1.00 15.01 93 LYS A O 1
ATOM 773 N N . LYS A 1 94 ? -4.914 32.281 23.147 1.00 14.30 94 LYS A N 1
ATOM 774 C CA . LYS A 1 94 ? -4.688 32.811 21.815 1.00 15.28 94 LYS A CA 1
ATOM 775 C C . LYS A 1 94 ? -3.925 31.817 20.947 1.00 15.25 94 LYS A C 1
ATOM 776 O O . LYS A 1 94 ? -4.258 31.608 19.785 1.00 16.87 94 LYS A O 1
ATOM 782 N N . ILE A 1 95 ? -2.886 31.203 21.525 1.00 13.84 95 ILE A N 1
ATOM 783 C CA . ILE A 1 95 ? -2.124 30.205 20.831 1.00 13.97 95 ILE A CA 1
ATOM 784 C C . ILE A 1 95 ? -2.973 29.028 20.424 1.00 14.99 95 ILE A C 1
ATOM 785 O O . ILE A 1 95 ? -2.929 28.579 19.265 1.00 16.40 95 ILE A O 1
ATOM 790 N N . LEU A 1 96 ? -3.824 28.542 21.331 1.00 14.39 96 LEU A N 1
ATOM 791 C CA . LEU A 1 96 ? -4.737 27.454 21.024 1.00 16.41 96 LEU A CA 1
ATOM 792 C C . LEU A 1 96 ? -5.694 27.795 19.920 1.00 17.53 96 LEU A C 1
ATOM 793 O O . LEU A 1 96 ? -6.004 26.927 19.080 1.00 20.65 96 LEU A O 1
ATOM 798 N N . ASP A 1 97 ? -6.146 29.034 19.885 1.00 16.42 97 ASP A N 1
ATOM 799 C CA . ASP A 1 97 ? -7.054 29.492 18.835 1.00 20.12 97 ASP A CA 1
ATOM 800 C C . ASP A 1 97 ? -6.385 29.530 17.489 1.00 20.54 97 ASP A C 1
ATOM 801 O O . ASP A 1 97 ? -7.011 29.250 16.461 1.00 25.62 97 ASP A O 1
ATOM 806 N N . ILE A 1 98 ? -5.133 29.929 17.441 1.00 18.50 98 ILE A N 1
ATOM 807 C CA . ILE A 1 98 ? -4.458 30.209 16.159 1.00 19.73 98 ILE A CA 1
ATOM 808 C C . ILE A 1 98 ? -3.663 29.043 15.654 1.00 20.25 98 ILE A C 1
ATOM 809 O O . ILE A 1 98 ? -3.819 28.653 14.503 1.00 24.41 98 ILE A O 1
ATOM 814 N N . LYS A 1 99 ? -2.848 28.406 16.505 1.00 19.48 99 LYS A N 1
ATOM 815 C CA . LYS A 1 99 ? -1.961 27.331 16.192 1.00 20.49 99 LYS A CA 1
ATOM 816 C C . LYS A 1 99 ? -2.412 25.975 16.721 1.00 21.25 99 LYS A C 1
ATOM 817 O O . LYS A 1 99 ? -2.021 24.943 16.163 1.00 25.01 99 LYS A O 1
ATOM 823 N N . GLY A 1 100 ? -3.243 25.953 17.716 1.00 20.15 100 GLY A N 1
ATOM 824 C CA . GLY A 1 100 ? -3.688 24.718 18.350 1.00 19.14 100 GLY A CA 1
ATOM 825 C C . GLY A 1 100 ? -2.585 24.082 19.158 1.00 17.38 100 GLY A C 1
ATOM 826 O O . GLY A 1 100 ? -1.540 24.689 19.420 1.00 18.06 100 GLY A O 1
ATOM 827 N N . ILE A 1 101 ? -2.810 22.837 19.605 1.00 17.79 101 ILE A N 1
ATOM 828 C CA . ILE A 1 101 ? -1.859 22.143 20.419 1.00 16.69 101 ILE A CA 1
ATOM 829 C C . ILE A 1 101 ? -0.523 21.916 19.755 1.00 16.44 101 ILE A C 1
ATOM 830 O O . ILE A 1 101 ? 0.495 21.699 20.429 1.00 15.92 101 ILE A O 1
ATOM 835 N N . ASP A 1 102 ? -0.458 21.944 18.423 1.00 17.51 102 ASP A N 1
ATOM 836 C CA . ASP A 1 102 ? 0.799 21.709 17.732 1.00 17.64 102 ASP A CA 1
ATOM 837 C C . ASP A 1 102 ? 1.816 22.802 17.898 1.00 17.10 102 ASP A C 1
ATOM 838 O O . ASP A 1 102 ? 3.009 22.613 17.608 1.00 18.50 102 ASP A O 1
ATOM 843 N N . TYR A 1 103 ? 1.406 23.964 18.457 1.00 16.13 103 TYR A N 1
ATOM 844 C CA . TYR A 1 103 ? 2.428 24.916 18.870 1.00 15.38 103 TYR A CA 1
ATOM 845 C C . TYR A 1 103 ? 3.467 24.237 19.742 1.00 14.68 103 TYR A C 1
ATOM 846 O O . TYR A 1 103 ? 4.670 24.491 19.624 1.00 17.12 103 TYR A O 1
ATOM 855 N N . TRP A 1 104 ? 2.988 23.441 20.682 1.00 14.22 104 TRP A N 1
ATOM 856 C CA . TRP A 1 104 ? 3.829 22.703 21.621 1.00 14.90 104 TRP A CA 1
ATOM 857 C C . TRP A 1 104 ? 4.319 21.388 21.079 1.00 16.52 104 TRP A C 1
ATOM 858 O O . TRP A 1 104 ? 5.452 20.974 21.290 1.00 20.20 104 TRP A O 1
ATOM 869 N N . LEU A 1 105 ? 3.422 20.610 20.487 1.00 16.97 105 LEU A N 1
ATOM 870 C CA . LEU A 1 105 ? 3.673 19.231 20.180 1.00 17.96 105 LEU A CA 1
ATOM 871 C C . LEU A 1 105 ? 4.157 18.968 18.785 1.00 18.36 105 LEU A C 1
ATOM 872 O O . LEU A 1 105 ? 4.627 17.846 18.501 1.00 21.96 105 LEU A O 1
ATOM 877 N N . ALA A 1 106 ? 4.047 19.913 17.872 1.00 19.63 106 ALA A N 1
ATOM 878 C CA . ALA A 1 106 ? 4.677 19.835 16.572 1.00 21.89 106 ALA A CA 1
ATOM 879 C C . ALA A 1 106 ? 4.303 18.627 15.782 1.00 22.93 106 ALA A C 1
ATOM 880 O O . ALA A 1 106 ? 5.146 17.989 15.143 1.00 25.48 106 ALA A O 1
ATOM 882 N N . HIS A 1 107 ? 3.031 18.231 15.802 1.00 21.26 107 HIS A N 1
ATOM 883 C CA . HIS A 1 107 ? 2.643 17.063 15.030 1.00 23.48 107 HIS A CA 1
ATOM 884 C C . HIS A 1 107 ? 3.317 15.772 15.435 1.00 22.88 107 HIS A C 1
ATOM 885 O O . HIS A 1 107 ? 3.326 14.804 14.668 1.00 27.32 107 HIS A O 1
ATOM 892 N N . LYS A 1 108 ? 3.765 15.669 16.669 1.00 21.47 108 LYS A N 1
ATOM 893 C CA . LYS A 1 108 ? 4.200 14.401 17.219 1.00 21.77 108 LYS A CA 1
ATOM 894 C C . LYS A 1 108 ? 3.056 13.738 17.985 1.00 21.14 108 LYS A C 1
ATOM 895 O O . LYS A 1 108 ? 2.099 14.375 18.362 1.00 25.51 108 LYS A O 1
ATOM 901 N N . ALA A 1 109 ? 3.196 12.424 18.174 1.00 19.74 109 ALA A N 1
ATOM 902 C CA . ALA A 1 109 ? 2.203 11.632 18.850 1.00 19.23 109 ALA A CA 1
ATOM 903 C C . ALA A 1 109 ? 2.282 11.690 20.351 1.00 19.48 109 ALA A C 1
ATOM 904 O O . ALA A 1 109 ? 1.614 10.903 21.034 1.00 22.70 109 ALA A O 1
ATOM 906 N N . LEU A 1 110 ? 3.001 12.643 20.932 1.00 17.22 110 LEU A N 1
ATOM 907 C CA . LEU A 1 110 ? 2.993 12.881 22.357 1.00 16.83 110 LEU A CA 1
ATOM 908 C C . LEU A 1 110 ? 1.567 13.157 22.839 1.00 16.11 110 LEU A C 1
ATOM 909 O O . LEU A 1 110 ? 0.804 13.804 22.152 1.00 16.08 110 LEU A O 1
ATOM 914 N N . CYS A 1 111 ? 1.289 12.738 24.068 1.00 15.12 111 CYS A N 1
ATOM 915 C CA . CYS A 1 111 ? 0.036 13.058 24.733 1.00 16.50 111 CYS A CA 1
ATOM 916 C C . CYS A 1 111 ? -1.166 12.572 23.962 1.00 17.04 111 CYS A C 1
ATOM 917 O O . CYS A 1 111 ? -2.153 13.300 23.829 1.00 20.55 111 CYS A O 1
ATOM 920 N N . THR A 1 112 ? -1.101 11.373 23.421 1.00 18.59 112 THR A N 1
ATOM 921 C CA . THR A 1 112 ? -2.207 10.788 22.683 1.00 21.85 112 THR A CA 1
ATOM 922 C C . THR A 1 112 ? -2.721 9.518 23.347 1.00 22.81 112 THR A C 1
ATOM 923 O O . THR A 1 112 ? -3.811 9.055 23.014 1.00 30.06 112 THR A O 1
ATOM 927 N N . GLU A 1 113 ? -1.923 8.904 24.230 1.00 23.55 113 GLU A N 1
ATOM 928 C CA . GLU A 1 113 ? -2.313 7.661 24.836 1.00 31.51 113 GLU A CA 1
ATOM 929 C C . GLU A 1 113 ? -2.339 7.728 26.356 1.00 25.00 113 GLU A C 1
ATOM 930 O O . GLU A 1 113 ? -1.609 8.479 26.961 1.00 24.38 113 GLU A O 1
ATOM 936 N N . LYS A 1 114 ? -3.178 6.882 26.942 1.00 25.09 114 LYS A N 1
ATOM 937 C CA . LYS A 1 114 ? -3.283 6.759 28.389 1.00 25.12 114 LYS A CA 1
ATOM 938 C C . LYS A 1 114 ? -3.424 8.110 29.055 1.00 23.18 114 LYS A C 1
ATOM 939 O O . LYS A 1 114 ? -2.690 8.451 29.972 1.00 21.02 114 LYS A O 1
ATOM 945 N N . LEU A 1 115 ? -4.321 8.934 28.505 1.00 21.38 115 LEU A N 1
ATOM 946 C CA . LEU A 1 115 ? -4.452 10.300 29.008 1.00 20.72 115 LEU A CA 1
ATOM 947 C C . LEU A 1 115 ? -4.909 10.346 30.435 1.00 19.89 115 LEU A C 1
ATOM 948 O O . LEU A 1 115 ? -4.710 11.348 31.140 1.00 18.94 115 LEU A O 1
ATOM 953 N N . GLU A 1 116 ? -5.511 9.253 30.928 1.00 19.61 116 GLU A N 1
ATOM 954 C CA . GLU A 1 116 ? -5.968 9.274 32.326 1.00 21.47 116 GLU A CA 1
ATOM 955 C C . GLU A 1 116 ? -4.822 9.440 33.297 1.00 20.50 116 GLU A C 1
ATOM 956 O O . GLU A 1 116 ? -5.044 9.773 34.477 1.00 21.81 116 GLU A O 1
ATOM 962 N N . GLN A 1 117 ? -3.603 9.139 32.843 1.00 19.39 117 GLN A N 1
ATOM 963 C CA . GLN A 1 117 ? -2.450 9.271 33.727 1.00 22.28 117 GLN A CA 1
ATOM 964 C C . GLN A 1 117 ? -2.207 10.700 34.164 1.00 19.36 117 GLN A C 1
ATOM 965 O O . GLN A 1 117 ? -1.496 10.959 35.145 1.00 22.62 117 GLN A O 1
ATOM 971 N N . TRP A 1 118 ? -2.748 11.657 33.419 1.00 17.38 118 TRP A N 1
ATOM 972 C CA . TRP A 1 118 ? -2.517 13.060 33.685 1.00 17.94 118 TRP A CA 1
ATOM 973 C C . TRP A 1 118 ? -3.566 13.680 34.582 1.00 19.78 118 TRP A C 1
ATOM 974 O O . TRP A 1 118 ? -3.489 14.872 34.846 1.00 24.84 118 TRP A O 1
ATOM 985 N N . LEU A 1 119 ? -4.533 12.894 35.049 1.00 20.30 119 LEU A N 1
ATOM 986 C CA . LEU A 1 119 ? -5.586 13.397 35.920 1.00 22.66 119 LEU A CA 1
ATOM 987 C C . LEU A 1 119 ? -5.061 13.483 37.356 1.00 21.63 119 LEU A C 1
ATOM 988 O O . LEU A 1 119 ? -4.228 12.666 37.760 1.00 23.61 119 LEU A O 1
ATOM 993 N N . CYS A 1 120 ? -5.635 14.368 38.131 1.00 21.48 120 CYS A N 1
ATOM 994 C CA . CYS A 1 120 ? -5.330 14.372 39.557 1.00 22.93 120 CYS A CA 1
ATOM 995 C C . CYS A 1 120 ? -6.264 13.360 40.269 1.00 23.90 120 CYS A C 1
ATOM 996 O O . CYS A 1 120 ? -7.463 13.445 40.140 1.00 28.71 120 CYS A O 1
ATOM 999 N N . GLU A 1 121 ? -5.638 12.429 40.992 1.00 26.49 121 GLU A N 1
ATOM 1000 C CA . GLU A 1 121 ? -6.375 11.345 41.626 1.00 31.16 121 GLU A CA 1
ATOM 1001 C C . GLU A 1 121 ? -6.467 11.502 43.128 1.00 32.88 121 GLU A C 1
ATOM 1002 O O . GLU A 1 121 ? -6.919 10.544 43.786 1.00 35.21 121 GLU A O 1
ATOM 1013 N N . LYS A 1 122 ? -5.913 12.557 43.678 1.00 32.85 122 LYS A N 1
ATOM 1014 C CA . LYS A 1 122 ? -5.652 12.638 45.099 1.00 40.77 122 LYS A CA 1
ATOM 1015 C C . LYS A 1 122 ? -6.759 13.106 45.958 1.00 41.71 122 LYS A C 1
ATOM 1016 O O . LYS A 1 122 ? -6.774 12.885 47.203 1.00 63.49 122 LYS A O 1
ATOM 1022 N N . LEU A 1 123 ? -7.739 13.821 45.400 1.00 45.92 123 LEU A N 1
ATOM 1023 C CA . LEU A 1 123 ? -8.775 14.394 46.309 1.00 46.82 123 LEU A CA 1
ATOM 1024 C C . LEU A 1 123 ? -10.125 13.710 45.939 1.00 42.91 123 LEU A C 1
ATOM 1025 O O . LEU A 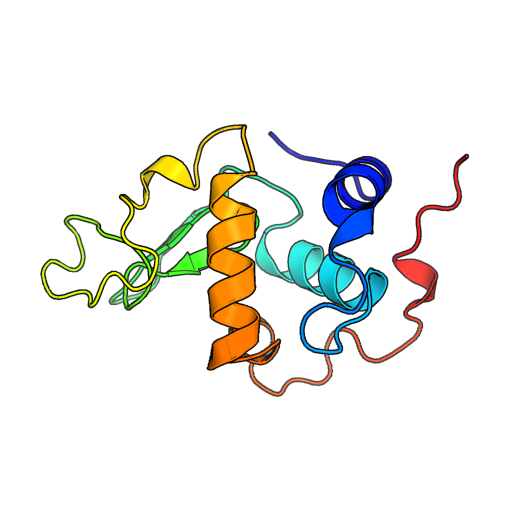1 123 ? -10.280 13.496 44.749 1.00 43.54 123 LEU A O 1
#

Secondary structure (DSSP, 8-state):
-B--HHHHHHHTGGGTTGGG--HHHHHHHHHHHHTTBTT-EEE-SS-EEETTTTEETTTTSB-TT-TT---TT-SBGGGGGSS--HHHHHHHHHHHHHTTTHHHHTT--TT-S-GGGGS----

Foldseek 3Di:
DADDLARVCVVCVVCACQLHHGPLLVLQLLCVPAVRFLQDWADDDQWIFGGSNRHICQEAAPDPSHNPHVNVLVYHRVVSRDDDCPSVVVRVSVCCVPPNSCVRVVPDCGSVPPSVVSDDDDD

Solvent-accessible surface area: 6961 Å² total; per-residue (Å²): 110,108,13,73,47,8,72,0,14,120,92,2,114,118,12,82,44,73,56,68,24,41,24,21,36,5,0,2,0,0,101,94,39,13,25,16,47,1,120,18,84,68,135,71,145,143,5,9,47,24,0,0,0,5,0,4,0,108,49,4,0,127,21,117,87,28,112,169,20,186,30,47,7,122,27,44,5,91,86,0,51,56,99,80,9,94,20,2,29,78,0,0,68,81,0,12,94,96,110,22,24,49,54,24,7,61,158,137,82,66,11,82,118,142,48,116,96,33,85,41,132,126,190

Organism: Homo sapiens (NCBI:txid9606)

B-factor: mean 26.31, std 13.22, range [10.87, 83.67]

InterPro domains:
  IPR000545 Lactalbumin [PR00136] (26-46)
  IPR000545 Lactalbumin [PR00136] (50-61)
  IPR000545 Lactalbumin [PR00136] (97-108)
  IPR000545 Lactalbumin [PR00136] (118-127)
  IPR000545 Lactalbumin [PR00136] (130-138)
  IPR001916 Glycoside hydrolase, family 22 [PF00062] (20-139)
  IPR001916 Glycoside hydrolase, family 22 [PR00135] (22-32)
  IPR001916 Glycoside hydrolase, family 22 [PR00135] (66-82)
  IPR001916 Glycoside hydrolase, family 22 [PR00135] (90-99)
  IPR001916 Glycoside hydrolase, family 22 [PR00135] (100-115)
  IPR001916 Glycoside hydrolase, family 22 [PR00135] (119-130)
  IPR001916 Glycoside hydrolase, family 22 [PS51348] (20-142)
  IPR001916 Glycoside hydrolase, family 22 [PTHR11407] (9-138)
  IPR001916 Glycoside hydrolase, family 22 [SM00263] (20-140)
  IPR019799 Glycoside hydrolase family 22 domain [PS00128] (92-110)
  IPR023346 Lysozyme-like domain superfamily [SSF53955] (20-141)

Nearest PDB structures (foldseek):
  1b9o-assembly1_A  TM=1.008E+00  e=2.581E-26  Homo sapiens
  1a4v-assembly1_A  TM=9.770E-01  e=5.876E-23  Homo sapiens
  3b0o-assembly2_B  TM=9.756E-01  e=1.201E-22  Homo sapiens
  1alc-assembly1_A  TM=9.728E-01  e=1.418E-21  Papio cynocephalus
  1hmk-assembly1_A  TM=9.726E-01  e=5.389E-20  Capra hircus

GO terms:
  GO:0005576 extracellular region (C, TAS)
  GO:0042742 defense response to bacterium (P, TAS)
  GO:0005989 lactose biosynthetic process (P, TAS)
  GO:0006915 apoptotic process (P, TAS)
  GO:0007165 signal transduction (P, TAS)
  GO:0007267 cell-cell signaling (P, TAS)
  GO:0140767 enzyme-substrate adaptor activity (F, EXP)
  GO:0000139 Golgi membrane (C, TAS)
  GO:0005796 Golgi lumen (C, TAS)

CATH classification: 1.10.530.10

Radius of gyration: 13.97 Å; Cα contacts (8 Å, |Δi|>4): 196; chains: 1; bounding box: 31×37×31 Å